Protein AF-A0A383C120-F1 (afdb_monomer)

Mean predicted aligned error: 10.54 Å

InterPro domains:
  IPR005129 SIMIBI class G3E GTPase, ArgK/MeaB [PTHR23408] (1-165)
  IPR027417 P-loop containing nucleoside triphosphate hydrolase [G3DSA:3.40.50.300] (1-100)
  IPR027417 P-loop containing nucleoside triphosphate hydrolase [SSF52540] (2-164)

Radius of gyration: 23.2 Å; Cα contacts (8 Å, |Δi|>4): 161; chains: 1; bounding box: 53×35×60 Å

Foldseek 3Di:
DLVLLVDLFAEAEAEFCPPCCVPPVPPVVLVSHLEYEHEPCDDPRVVSSVVVQVVSQVVQVVPDDPPDPGRYHYYYYYPPVGGCVVVVVVSVVVSVVSCVVVVNSVVSNVVSVVVVVVVVVVVVLVVLLVPDPQLVVCVVVLVVCCVVVVDPPVRSVVVSVVSSVD

Sequence (166 aa):
TAVAELTDMFILLLAPGGADDLQGIKKGIVELADLIVVNKADGDLAAAAERARRDYAAALHLLRPPAGIWRPKVLKCSAMDGNGIGDIWSEVSEFQRTAQETGNLDSRRADHAADWMWDEVTETVMADLRSNATVNAELKNLETKVRDGTLSPSQAARNILRHFSR

Nearest PDB structures (foldseek):
  3p32-assembly1_A-2  TM=8.538E-01  e=1.214E-14  Mycobacterium tuberculosis
  3md0-assembly1_A-2  TM=8.513E-01  e=1.557E-14  Mycobacterium tuberculosis H37Rv
  4gt1-assembly1_A-2  TM=8.557E-01  e=2.260E-14  Mycobacterium tuberculosis
  3tk1-assembly1_B  TM=8.795E-01  e=3.714E-14  Mycolicibacterium thermoresistibile ATCC 19527
  3nxs-assembly1_A-2  TM=8.230E-01  e=3.714E-14  Mycolicibacterium smegmatis MC2 155

Organism: NCBI:txid408172

pLDDT: mean 84.23, std 12.65, range [47.91, 97.75]

Structure (mmCIF, N/CA/C/O backbone):
data_AF-A0A383C120-F1
#
_entry.id   AF-A0A383C120-F1
#
loop_
_atom_site.group_PDB
_atom_site.id
_atom_site.type_symbol
_atom_site.label_atom_id
_atom_site.label_alt_id
_atom_site.label_comp_id
_atom_site.label_asym_id
_atom_site.label_entity_id
_atom_site.label_seq_id
_atom_site.pdbx_PDB_ins_code
_atom_site.Cartn_x
_atom_site.Cartn_y
_atom_site.Cartn_z
_atom_site.occupancy
_atom_site.B_iso_or_equiv
_atom_site.auth_seq_id
_atom_site.auth_comp_id
_atom_site.auth_asym_id
_atom_site.auth_atom_id
_atom_site.pdbx_PDB_model_num
ATOM 1 N N . THR A 1 1 ? -4.075 1.108 3.343 1.00 52.09 1 THR A N 1
ATOM 2 C CA . THR A 1 1 ? -4.065 -0.343 3.085 1.00 52.09 1 THR A CA 1
ATOM 3 C C . THR A 1 1 ? -5.325 -0.773 2.370 1.00 52.09 1 THR A C 1
ATOM 5 O O . THR A 1 1 ? -5.164 -1.509 1.417 1.00 52.09 1 THR A O 1
ATOM 8 N N . ALA A 1 2 ? -6.486 -0.168 2.661 1.00 60.81 2 ALA A N 1
ATOM 9 C CA . ALA A 1 2 ? -7.744 -0.364 1.921 1.00 60.81 2 ALA A CA 1
ATOM 10 C C . ALA A 1 2 ? -7.614 -0.471 0.383 1.00 60.81 2 ALA A C 1
ATOM 12 O O . ALA A 1 2 ? -8.234 -1.319 -0.237 1.00 60.81 2 ALA A O 1
ATOM 13 N N . VAL A 1 3 ? -6.764 0.341 -0.265 1.00 65.06 3 VAL A N 1
ATOM 14 C CA . VAL A 1 3 ? -6.590 0.272 -1.733 1.00 65.06 3 VAL A CA 1
ATOM 15 C C . VAL A 1 3 ? -6.009 -1.067 -2.207 1.00 65.06 3 VAL A C 1
ATOM 17 O O . VAL A 1 3 ? -6.424 -1.550 -3.250 1.00 65.06 3 VAL A O 1
ATOM 20 N N . ALA A 1 4 ? -5.084 -1.677 -1.459 1.00 66.12 4 ALA A N 1
ATOM 21 C CA . ALA A 1 4 ? -4.491 -2.968 -1.827 1.00 66.12 4 ALA A CA 1
ATOM 22 C C . ALA A 1 4 ? -5.480 -4.136 -1.659 1.00 66.12 4 ALA A C 1
ATOM 24 O O . ALA A 1 4 ? -5.353 -5.152 -2.330 1.00 66.12 4 ALA A O 1
ATOM 25 N N . GLU A 1 5 ? -6.474 -3.981 -0.784 1.00 66.31 5 GLU A N 1
ATOM 26 C CA . GLU A 1 5 ? -7.551 -4.958 -0.575 1.00 66.31 5 GLU A CA 1
ATOM 27 C C . GLU A 1 5 ? -8.638 -4.841 -1.662 1.00 66.31 5 GLU A C 1
ATOM 29 O O . GLU A 1 5 ? -9.359 -5.795 -1.938 1.00 66.31 5 GLU A O 1
ATOM 34 N N . LEU A 1 6 ? -8.722 -3.705 -2.358 1.00 72.88 6 LEU A N 1
ATOM 35 C CA . LEU A 1 6 ? -9.708 -3.468 -3.419 1.00 72.88 6 LEU A CA 1
ATOM 36 C C . LEU A 1 6 ? -9.196 -3.781 -4.830 1.00 72.88 6 LEU A C 1
ATOM 38 O O . LEU A 1 6 ? -9.964 -3.704 -5.791 1.00 72.88 6 LEU A O 1
ATOM 42 N N . THR A 1 7 ? -7.911 -4.096 -4.983 1.00 80.81 7 THR A N 1
ATOM 43 C CA . THR A 1 7 ? -7.297 -4.343 -6.289 1.00 80.81 7 THR A CA 1
ATOM 44 C C . THR A 1 7 ? -6.709 -5.742 -6.376 1.00 80.81 7 THR A C 1
ATOM 46 O O . THR A 1 7 ? -6.231 -6.307 -5.399 1.00 80.81 7 THR A O 1
ATOM 49 N N . ASP A 1 8 ? -6.708 -6.300 -7.587 1.00 82.25 8 ASP A N 1
ATOM 50 C CA . ASP A 1 8 ? -6.030 -7.574 -7.840 1.00 82.25 8 ASP A CA 1
ATOM 51 C C . ASP A 1 8 ? -4.511 -7.437 -7.694 1.00 82.25 8 ASP A C 1
ATOM 53 O O . ASP A 1 8 ? -3.847 -8.375 -7.266 1.00 82.25 8 ASP A O 1
ATOM 57 N N . MET A 1 9 ? -3.981 -6.267 -8.062 1.00 86.94 9 MET A N 1
ATOM 58 C CA . MET A 1 9 ? -2.559 -5.951 -8.061 1.00 86.94 9 MET A CA 1
ATOM 59 C C . MET A 1 9 ? -2.328 -4.581 -7.426 1.00 86.94 9 MET A C 1
ATOM 61 O O . MET A 1 9 ? -3.021 -3.613 -7.755 1.00 86.94 9 MET A O 1
ATOM 65 N N . PHE A 1 10 ? -1.338 -4.479 -6.546 1.00 89.25 10 PHE A N 1
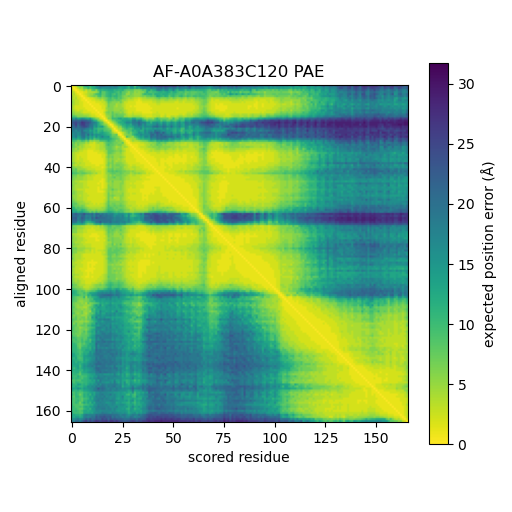ATOM 66 C CA . PHE A 1 10 ? -0.926 -3.226 -5.921 1.00 89.25 10 PHE A CA 1
ATOM 67 C C . PHE A 1 10 ? 0.443 -2.776 -6.454 1.00 89.25 10 PHE A C 1
ATOM 69 O O . PHE A 1 10 ? 1.459 -3.446 -6.259 1.00 89.25 10 PHE A O 1
ATOM 76 N N . ILE A 1 11 ? 0.474 -1.622 -7.134 1.00 92.62 11 ILE A N 1
ATOM 77 C CA . ILE A 1 11 ? 1.700 -1.037 -7.698 1.00 92.62 11 ILE A CA 1
ATOM 78 C C . ILE A 1 11 ? 2.167 0.128 -6.824 1.00 92.62 11 ILE A C 1
ATOM 80 O O . ILE A 1 11 ? 1.453 1.119 -6.661 1.00 92.62 11 ILE A O 1
ATOM 84 N N . LEU A 1 12 ? 3.395 0.045 -6.313 1.00 91.12 12 LEU A N 1
ATOM 85 C CA . LEU A 1 12 ? 4.024 1.113 -5.540 1.00 91.12 12 LEU A CA 1
ATOM 86 C C . LEU A 1 12 ? 4.902 1.990 -6.442 1.00 91.12 12 LEU A C 1
ATOM 88 O O . LEU A 1 12 ? 5.900 1.525 -6.992 1.00 91.12 12 LEU A O 1
ATOM 92 N N . LEU A 1 13 ? 4.554 3.273 -6.566 1.00 92.19 13 LEU A N 1
ATOM 93 C CA . LEU A 1 13 ? 5.308 4.250 -7.356 1.00 92.19 13 LEU A CA 1
ATOM 94 C C . LEU A 1 13 ? 6.291 5.038 -6.480 1.00 92.19 13 LEU A C 1
ATOM 96 O O . LEU A 1 13 ? 5.888 5.637 -5.484 1.00 92.19 13 LEU A O 1
ATOM 100 N N . LEU A 1 14 ? 7.558 5.089 -6.889 1.00 90.25 14 LEU A N 1
ATOM 101 C CA . LEU A 1 14 ? 8.659 5.746 -6.180 1.00 90.25 14 LEU A CA 1
ATOM 102 C C . LEU A 1 14 ? 9.319 6.819 -7.051 1.00 90.25 14 LEU A C 1
ATOM 104 O O . LEU A 1 14 ? 9.299 6.729 -8.278 1.00 90.25 14 LEU A O 1
ATOM 108 N N . ALA A 1 15 ? 9.933 7.821 -6.424 1.00 87.94 15 ALA A N 1
ATOM 109 C CA . ALA A 1 15 ? 10.759 8.812 -7.112 1.00 87.94 15 ALA A CA 1
ATOM 110 C C . ALA A 1 15 ? 12.259 8.490 -6.942 1.00 87.94 15 ALA A C 1
ATOM 112 O O . ALA A 1 15 ? 12.638 7.847 -5.965 1.00 87.94 15 ALA A O 1
ATOM 113 N N . PRO A 1 16 ? 13.141 8.941 -7.851 1.00 86.88 16 PRO A N 1
ATOM 114 C CA . PRO A 1 16 ? 14.574 8.719 -7.724 1.00 86.88 16 PRO A CA 1
ATOM 115 C C . PRO A 1 16 ? 15.175 9.614 -6.639 1.00 86.88 16 PRO A C 1
ATOM 117 O O . PRO A 1 16 ? 15.006 10.831 -6.682 1.00 86.88 16 PRO A O 1
ATOM 120 N N . GLY A 1 17 ? 15.948 9.031 -5.721 1.00 71.62 17 GLY A N 1
ATOM 121 C CA . GLY A 1 17 ? 16.823 9.792 -4.825 1.00 71.62 17 GLY A CA 1
ATOM 122 C C . GLY A 1 17 ? 16.161 10.435 -3.604 1.00 71.62 17 GLY A C 1
ATOM 123 O O . GLY A 1 17 ? 16.722 11.400 -3.085 1.00 71.62 17 GLY A O 1
ATOM 124 N N . GLY A 1 18 ? 15.026 9.929 -3.108 1.00 63.12 18 GLY A N 1
ATOM 125 C CA . GLY A 1 18 ? 14.604 10.260 -1.747 1.00 63.12 18 GLY A CA 1
ATOM 126 C C . GLY A 1 18 ? 15.617 9.667 -0.764 1.00 63.12 18 GLY A C 1
ATOM 127 O O . GLY A 1 18 ? 15.819 8.456 -0.675 1.00 63.12 18 GLY A O 1
ATOM 128 N N . ALA A 1 19 ? 16.357 10.551 -0.097 1.00 47.91 19 ALA A N 1
ATOM 129 C CA . ALA A 1 19 ? 17.580 10.235 0.642 1.00 47.91 19 ALA A CA 1
ATOM 130 C C . ALA A 1 19 ? 17.378 9.398 1.925 1.00 47.91 19 ALA A C 1
ATOM 132 O O . ALA A 1 19 ? 18.315 9.259 2.699 1.00 47.91 19 ALA A O 1
ATOM 133 N N . ASP A 1 20 ? 16.199 8.812 2.127 1.00 53.44 20 ASP A N 1
ATOM 134 C CA . ASP A 1 20 ? 15.855 7.966 3.275 1.00 53.44 20 ASP A CA 1
ATOM 135 C C . ASP A 1 20 ? 14.951 6.777 2.886 1.00 53.44 20 ASP A C 1
ATOM 137 O O . ASP A 1 20 ? 14.438 6.071 3.751 1.00 53.44 20 ASP A O 1
ATOM 141 N N . ASP A 1 21 ? 14.715 6.510 1.597 1.00 55.00 21 ASP A N 1
ATOM 142 C CA . ASP A 1 21 ? 13.499 5.794 1.179 1.00 55.00 21 ASP A CA 1
ATOM 143 C C . ASP A 1 21 ? 13.437 4.302 1.562 1.00 55.00 21 ASP A C 1
ATOM 145 O O . ASP A 1 21 ? 12.346 3.754 1.700 1.00 55.00 21 ASP A O 1
ATOM 149 N N . LEU A 1 22 ? 14.552 3.609 1.814 1.00 54.47 22 LEU A N 1
ATOM 150 C CA . LEU A 1 22 ? 14.473 2.233 2.339 1.00 54.47 22 LEU A CA 1
ATOM 151 C C . LEU A 1 22 ? 14.187 2.201 3.854 1.00 54.47 22 LEU A C 1
ATOM 153 O O . LEU A 1 22 ? 13.626 1.233 4.364 1.00 54.47 22 LEU A O 1
ATOM 157 N N . GLN A 1 23 ? 14.568 3.259 4.577 1.00 52.00 23 GLN A N 1
ATOM 158 C CA . GLN A 1 23 ? 14.344 3.403 6.018 1.00 52.00 23 GLN A CA 1
ATOM 159 C C . GLN A 1 23 ? 13.012 4.116 6.326 1.00 52.00 23 GLN A C 1
ATOM 161 O O . GLN A 1 23 ? 12.397 3.844 7.358 1.00 52.00 23 GLN A O 1
ATOM 166 N N . GLY A 1 24 ? 12.548 4.982 5.416 1.00 50.72 24 GLY A N 1
ATOM 167 C CA . GLY A 1 24 ? 11.346 5.812 5.521 1.00 50.72 24 GLY A CA 1
ATOM 168 C C . GLY A 1 24 ? 10.105 5.249 4.822 1.00 50.72 24 GLY A C 1
ATOM 169 O O . GLY A 1 24 ? 8.986 5.503 5.283 1.00 50.72 24 GLY A O 1
ATOM 170 N N . ILE A 1 25 ? 10.250 4.426 3.774 1.00 54.44 25 ILE A N 1
ATOM 171 C CA . ILE A 1 25 ? 9.122 3.626 3.294 1.00 54.44 25 ILE A CA 1
ATOM 172 C C . ILE A 1 25 ? 8.896 2.528 4.326 1.00 54.44 25 ILE A C 1
ATOM 174 O O . ILE A 1 25 ? 9.652 1.564 4.431 1.00 54.44 25 ILE A O 1
ATOM 178 N N . LYS A 1 26 ? 7.851 2.721 5.137 1.00 59.66 26 LYS A N 1
ATOM 179 C CA . LYS A 1 26 ? 7.413 1.786 6.176 1.00 59.66 26 LYS A CA 1
ATOM 180 C C . LYS A 1 26 ? 7.481 0.367 5.613 1.00 59.66 26 LYS A C 1
ATOM 182 O O . LYS A 1 26 ? 6.796 0.100 4.629 1.00 59.66 26 LYS A O 1
ATOM 187 N N . LYS A 1 27 ? 8.260 -0.523 6.248 1.00 60.59 27 LYS A N 1
ATOM 188 C CA . LYS A 1 27 ? 8.360 -1.960 5.907 1.00 60.59 27 LYS A CA 1
ATOM 189 C C . LYS A 1 27 ? 7.026 -2.545 5.418 1.00 60.59 27 LYS A C 1
ATOM 191 O O . LYS A 1 27 ? 6.983 -3.196 4.384 1.00 60.59 27 LYS A O 1
ATOM 196 N N . GLY A 1 28 ? 5.926 -2.170 6.073 1.00 67.25 28 GLY A N 1
ATOM 197 C CA . GLY A 1 28 ? 4.583 -2.632 5.736 1.00 67.25 28 GLY A CA 1
ATOM 198 C C . GLY A 1 28 ? 3.982 -2.211 4.385 1.00 67.25 28 GLY A C 1
ATOM 199 O O . GLY A 1 28 ? 3.025 -2.853 3.997 1.00 67.25 28 GLY A O 1
ATOM 200 N N . ILE A 1 29 ? 4.454 -1.185 3.655 1.00 75.94 29 ILE A N 1
ATOM 201 C CA . ILE A 1 29 ? 3.886 -0.858 2.320 1.00 75.94 29 ILE A CA 1
ATOM 202 C C . ILE A 1 29 ? 4.680 -1.477 1.166 1.00 75.94 29 ILE A C 1
ATOM 204 O O . ILE A 1 29 ? 4.092 -1.821 0.146 1.00 75.94 29 ILE A O 1
ATOM 208 N N . VAL A 1 30 ? 5.994 -1.670 1.335 1.00 79.56 30 VAL A N 1
ATOM 209 C CA . VAL A 1 30 ? 6.819 -2.420 0.368 1.00 79.56 30 VAL A CA 1
ATOM 210 C C . VAL A 1 30 ? 6.406 -3.888 0.356 1.00 79.56 30 VAL A C 1
ATOM 212 O O . VAL A 1 30 ? 6.325 -4.488 -0.707 1.00 79.56 30 VAL A O 1
ATOM 215 N N . GLU A 1 31 ? 6.092 -4.444 1.529 1.00 76.50 31 GLU A N 1
ATOM 216 C CA . GLU A 1 31 ? 5.623 -5.827 1.685 1.00 76.50 31 GLU A CA 1
ATOM 217 C C . GLU A 1 31 ? 4.276 -6.100 0.995 1.00 76.50 31 GLU A C 1
ATOM 219 O O . GLU A 1 31 ? 3.981 -7.251 0.685 1.00 76.50 31 GLU A O 1
ATOM 224 N N . LEU A 1 32 ? 3.479 -5.060 0.726 1.00 78.81 32 LEU A N 1
ATOM 225 C CA . LEU A 1 32 ? 2.187 -5.170 0.039 1.00 78.81 32 LEU A CA 1
ATOM 226 C C . LEU A 1 32 ? 2.292 -5.003 -1.484 1.00 78.81 32 LEU A C 1
ATOM 228 O O . LEU A 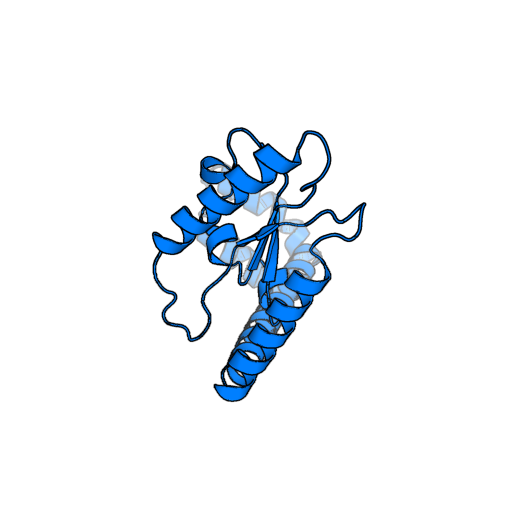1 32 ? 1.295 -5.182 -2.174 1.00 78.81 32 LEU A O 1
ATOM 232 N N . ALA A 1 33 ? 3.451 -4.608 -2.019 1.00 86.62 33 ALA A N 1
ATOM 233 C CA . ALA A 1 33 ? 3.599 -4.305 -3.440 1.00 86.62 33 ALA A CA 1
ATOM 234 C C . ALA A 1 33 ? 3.790 -5.569 -4.287 1.00 86.62 33 ALA A C 1
ATOM 236 O O . ALA A 1 33 ? 4.769 -6.296 -4.128 1.00 86.62 33 ALA A O 1
ATOM 237 N N . ASP A 1 34 ? 2.906 -5.765 -5.266 1.00 88.75 34 ASP A N 1
ATOM 238 C CA . ASP A 1 34 ? 3.051 -6.788 -6.310 1.00 88.75 34 ASP A CA 1
ATOM 239 C C . ASP A 1 34 ? 4.017 -6.338 -7.418 1.00 88.75 34 ASP A C 1
ATOM 241 O O . ASP A 1 34 ? 4.611 -7.161 -8.122 1.00 88.75 34 ASP A O 1
ATOM 245 N N . LEU A 1 35 ? 4.191 -5.020 -7.566 1.00 92.75 35 LEU A N 1
ATOM 246 C CA . LEU A 1 35 ? 5.169 -4.386 -8.444 1.00 92.75 35 LEU A CA 1
ATOM 247 C C . LEU A 1 35 ? 5.607 -3.043 -7.859 1.00 92.75 35 LEU A C 1
ATOM 249 O O . LEU A 1 35 ? 4.789 -2.244 -7.408 1.00 92.75 35 LEU A O 1
ATOM 253 N N . ILE A 1 36 ? 6.904 -2.762 -7.927 1.00 93.38 36 ILE A N 1
ATOM 254 C CA . ILE A 1 36 ? 7.459 -1.451 -7.590 1.00 93.38 36 ILE A CA 1
ATOM 255 C C . ILE A 1 36 ? 7.922 -0.774 -8.877 1.00 93.38 36 ILE A C 1
ATOM 257 O O . ILE A 1 36 ? 8.582 -1.388 -9.716 1.00 93.38 36 ILE A O 1
ATOM 261 N N . VAL A 1 37 ? 7.602 0.506 -9.030 1.00 95.94 37 VAL A N 1
ATOM 262 C CA . VAL A 1 37 ? 7.991 1.307 -10.190 1.00 95.94 37 VAL A CA 1
ATOM 263 C C . VAL A 1 37 ? 8.722 2.556 -9.726 1.00 95.94 37 VAL A C 1
ATOM 265 O O . VAL A 1 37 ? 8.155 3.398 -9.037 1.00 95.94 37 VAL A O 1
ATOM 268 N N . VAL A 1 38 ? 9.974 2.715 -10.148 1.00 95.19 38 VAL A N 1
ATOM 269 C CA . VAL A 1 38 ? 10.731 3.957 -9.959 1.00 95.19 38 VAL A CA 1
ATOM 270 C C . VAL A 1 38 ? 10.466 4.888 -11.144 1.00 95.19 38 VAL A C 1
ATOM 272 O O . VAL A 1 38 ? 10.972 4.671 -12.244 1.00 95.19 38 VAL A O 1
ATOM 275 N N . ASN A 1 39 ? 9.643 5.910 -10.933 1.00 94.75 39 ASN A N 1
ATOM 276 C CA . ASN A 1 39 ? 9.297 6.906 -11.945 1.00 94.75 39 ASN A CA 1
ATOM 277 C C . ASN A 1 39 ? 10.414 7.953 -12.119 1.00 94.75 39 ASN A C 1
ATOM 279 O O . ASN A 1 39 ? 11.366 7.979 -11.346 1.00 94.75 39 ASN A O 1
ATOM 283 N N . LYS A 1 40 ? 10.265 8.861 -13.090 1.00 95.25 40 LYS A N 1
ATOM 284 C CA . LYS A 1 40 ? 11.216 9.934 -13.429 1.00 95.25 40 LYS A CA 1
ATOM 285 C C . LYS A 1 40 ? 12.597 9.408 -13.834 1.00 95.25 40 LYS A C 1
ATOM 287 O O . LYS A 1 40 ? 13.627 9.992 -13.501 1.00 95.25 40 LYS A O 1
ATOM 292 N N . ALA A 1 41 ? 12.633 8.261 -14.508 1.00 94.88 41 ALA A N 1
ATOM 293 C CA . ALA A 1 41 ? 13.852 7.660 -15.038 1.00 94.88 41 ALA A CA 1
ATOM 294 C C . ALA A 1 41 ? 14.300 8.333 -16.351 1.00 94.88 41 ALA A C 1
ATOM 296 O O . ALA A 1 41 ? 14.548 7.660 -17.350 1.00 94.88 41 ALA A O 1
ATOM 297 N N . ASP A 1 42 ? 14.400 9.658 -16.331 1.00 94.44 42 ASP A N 1
ATOM 298 C CA . ASP A 1 42 ? 14.713 10.531 -17.461 1.00 94.44 42 ASP A CA 1
ATOM 299 C C . ASP A 1 42 ? 15.697 11.635 -17.042 1.00 94.44 42 ASP A C 1
ATOM 301 O O . ASP A 1 42 ? 15.948 11.854 -15.852 1.00 94.44 42 ASP A O 1
ATOM 305 N N . GLY A 1 43 ? 16.321 12.271 -18.039 1.00 93.94 43 GLY A N 1
ATOM 306 C CA . GLY A 1 43 ? 17.292 13.351 -17.846 1.00 93.94 43 GLY A CA 1
ATOM 307 C C . GLY A 1 43 ? 18.371 13.035 -16.803 1.00 93.94 43 GLY A C 1
ATOM 308 O O . GLY A 1 43 ? 18.925 11.933 -16.758 1.00 93.94 43 GLY A O 1
ATOM 309 N N . ASP A 1 44 ? 18.632 14.004 -15.925 1.00 93.75 44 ASP A N 1
ATOM 310 C CA . ASP A 1 44 ? 19.636 13.905 -14.858 1.00 93.75 44 ASP A CA 1
ATOM 311 C C . ASP A 1 44 ? 19.271 12.874 -13.773 1.00 93.75 44 ASP A C 1
ATOM 313 O O . ASP A 1 44 ? 20.134 12.402 -13.027 1.00 93.75 44 ASP A O 1
ATOM 317 N N . LEU A 1 45 ? 17.994 12.484 -13.685 1.00 93.06 45 LEU A N 1
ATOM 318 C CA . LEU A 1 45 ? 17.501 11.529 -12.694 1.00 93.06 45 LEU A CA 1
ATOM 319 C C . LEU A 1 45 ? 17.605 10.072 -13.157 1.00 93.06 45 LEU A C 1
ATOM 321 O O . LEU A 1 45 ? 17.519 9.171 -12.321 1.00 93.06 45 LEU A O 1
ATOM 325 N N . ALA A 1 46 ? 17.874 9.807 -14.440 1.00 93.38 46 ALA A N 1
ATOM 326 C CA . ALA A 1 46 ? 17.936 8.451 -14.991 1.00 93.38 46 ALA A CA 1
ATOM 327 C C . ALA A 1 46 ? 18.925 7.533 -14.241 1.00 93.38 46 ALA A C 1
ATOM 329 O O . ALA A 1 46 ? 18.620 6.371 -13.952 1.00 93.38 46 ALA A O 1
ATOM 330 N N . ALA A 1 47 ? 20.098 8.056 -13.867 1.00 93.75 47 ALA A N 1
ATOM 331 C CA . ALA A 1 47 ? 21.102 7.306 -13.112 1.00 93.75 47 ALA A CA 1
ATOM 332 C C . ALA A 1 47 ? 20.678 7.055 -11.653 1.00 93.75 47 ALA A C 1
ATOM 334 O O . ALA A 1 47 ? 20.930 5.981 -11.102 1.00 93.75 47 ALA A O 1
ATOM 335 N N . ALA A 1 48 ? 20.016 8.026 -11.016 1.00 92.81 48 ALA A N 1
ATOM 336 C CA . ALA A 1 48 ? 19.459 7.855 -9.677 1.00 92.81 48 ALA A CA 1
ATOM 337 C C . ALA A 1 48 ? 18.315 6.829 -9.674 1.00 92.81 48 ALA A C 1
ATOM 339 O O . ALA A 1 48 ? 18.256 5.989 -8.778 1.00 92.81 48 ALA A O 1
ATOM 340 N N . ALA A 1 49 ? 17.469 6.841 -10.707 1.00 93.44 49 ALA A N 1
ATOM 341 C CA . ALA A 1 49 ? 16.348 5.920 -10.851 1.00 93.44 49 ALA A CA 1
ATOM 342 C C . ALA A 1 49 ? 16.833 4.476 -11.009 1.00 93.44 49 ALA A C 1
ATOM 344 O O . ALA A 1 49 ? 16.299 3.561 -10.388 1.00 93.44 49 ALA A O 1
ATOM 345 N N . GLU A 1 50 ? 17.894 4.268 -11.795 1.00 94.44 50 GLU A N 1
ATOM 346 C CA . GLU A 1 50 ? 18.502 2.947 -11.951 1.00 94.44 50 GLU A CA 1
ATOM 347 C C . GLU A 1 50 ? 19.124 2.430 -10.649 1.00 94.44 50 GLU A C 1
ATOM 349 O O . GLU A 1 50 ? 18.996 1.241 -10.359 1.00 94.44 50 GLU A O 1
ATOM 354 N N . ARG A 1 51 ? 19.765 3.296 -9.852 1.00 92.44 51 ARG A N 1
ATOM 355 C CA . ARG A 1 51 ? 20.278 2.908 -8.527 1.00 92.44 51 ARG A CA 1
ATOM 356 C C . ARG A 1 51 ? 19.142 2.489 -7.599 1.00 92.44 51 ARG A C 1
ATOM 358 O O . ARG A 1 51 ? 19.155 1.358 -7.128 1.00 92.44 51 ARG A O 1
ATOM 365 N N . ALA A 1 52 ? 18.116 3.328 -7.455 1.00 90.50 52 ALA A N 1
ATOM 366 C CA . ALA A 1 52 ? 16.950 3.013 -6.632 1.00 90.50 52 ALA A CA 1
ATOM 367 C C . ALA A 1 52 ? 16.290 1.692 -7.064 1.00 90.50 52 ALA A C 1
ATOM 369 O O . ALA A 1 52 ? 16.030 0.827 -6.232 1.00 90.50 52 ALA A O 1
ATOM 370 N N . ARG A 1 53 ? 16.097 1.475 -8.374 1.00 93.12 53 ARG A N 1
ATOM 371 C CA . ARG A 1 53 ? 15.535 0.223 -8.906 1.00 93.12 53 ARG A CA 1
ATOM 372 C C . ARG A 1 53 ? 16.332 -1.005 -8.448 1.00 93.12 53 ARG A C 1
ATOM 374 O O . ARG A 1 53 ? 15.737 -2.017 -8.083 1.00 93.12 53 ARG A O 1
ATOM 381 N N . ARG A 1 54 ? 17.668 -0.929 -8.466 1.00 92.00 54 ARG A N 1
ATOM 382 C CA . ARG A 1 54 ? 18.545 -2.019 -8.003 1.00 92.00 54 ARG A CA 1
ATOM 383 C C . ARG A 1 54 ? 18.466 -2.217 -6.496 1.00 92.00 54 ARG A C 1
ATOM 385 O O . ARG A 1 54 ? 18.384 -3.363 -6.067 1.00 92.00 54 ARG A O 1
ATOM 392 N N . ASP A 1 55 ? 18.456 -1.135 -5.726 1.00 88.69 55 ASP A N 1
ATOM 393 C CA . ASP A 1 55 ? 18.409 -1.195 -4.264 1.00 88.69 55 ASP A CA 1
ATOM 394 C C . ASP A 1 55 ? 17.104 -1.851 -3.785 1.00 88.69 55 ASP A C 1
ATOM 396 O O . ASP A 1 55 ? 17.140 -2.788 -2.986 1.00 88.69 55 ASP A O 1
ATOM 400 N N . TYR A 1 56 ? 15.956 -1.457 -4.350 1.00 87.75 56 TYR A N 1
ATOM 401 C CA . TYR A 1 56 ? 14.669 -2.098 -4.054 1.00 87.75 56 TYR A CA 1
ATOM 402 C C . TYR A 1 56 ? 14.603 -3.544 -4.543 1.00 87.75 56 TYR A C 1
ATOM 404 O O . TYR A 1 56 ? 14.062 -4.393 -3.838 1.00 87.75 56 TYR A O 1
ATOM 412 N N . ALA A 1 57 ? 15.166 -3.857 -5.715 1.00 88.81 57 ALA A N 1
ATOM 413 C CA . ALA A 1 57 ? 15.204 -5.234 -6.204 1.00 88.81 57 ALA A CA 1
ATOM 414 C C . ALA A 1 57 ? 16.028 -6.130 -5.267 1.00 88.81 57 ALA A C 1
ATOM 416 O O . ALA A 1 57 ? 15.594 -7.226 -4.914 1.00 88.81 57 ALA A O 1
ATOM 417 N N . ALA A 1 58 ? 17.187 -5.648 -4.811 1.00 86.75 58 ALA A N 1
ATOM 418 C CA . ALA A 1 58 ? 18.018 -6.349 -3.840 1.00 86.75 58 ALA A CA 1
ATOM 419 C C . ALA A 1 58 ? 17.298 -6.516 -2.493 1.00 86.75 58 ALA A C 1
ATOM 421 O O . ALA A 1 58 ? 17.320 -7.605 -1.922 1.00 86.75 58 ALA A O 1
ATOM 422 N N . ALA A 1 59 ? 16.615 -5.476 -2.007 1.00 82.94 59 ALA A N 1
ATOM 423 C CA . ALA A 1 59 ? 15.847 -5.541 -0.766 1.00 82.94 59 ALA A CA 1
ATOM 424 C C . ALA A 1 59 ? 14.689 -6.551 -0.849 1.00 82.94 59 ALA A C 1
ATOM 426 O O . ALA A 1 59 ? 14.543 -7.380 0.047 1.00 82.94 59 ALA A O 1
ATOM 427 N N . LEU A 1 60 ? 13.913 -6.548 -1.940 1.00 81.25 60 LEU A N 1
ATOM 428 C CA . LEU A 1 60 ? 12.841 -7.525 -2.169 1.00 81.25 60 LEU A CA 1
ATOM 429 C C . LEU A 1 60 ? 13.369 -8.961 -2.211 1.00 81.25 60 LEU A C 1
ATOM 431 O O . LEU A 1 60 ? 12.749 -9.855 -1.642 1.00 81.25 60 LEU A O 1
ATOM 435 N N . HIS A 1 61 ? 14.539 -9.188 -2.815 1.00 79.06 61 HIS A N 1
ATOM 436 C CA . HIS A 1 61 ? 15.180 -10.505 -2.798 1.00 79.06 61 HIS A CA 1
ATOM 437 C C . HIS A 1 61 ? 15.509 -11.003 -1.379 1.00 79.06 61 HIS A C 1
ATOM 439 O O . HIS A 1 61 ? 15.528 -12.214 -1.157 1.00 79.06 61 HIS A O 1
ATOM 445 N N . LEU A 1 62 ? 15.756 -10.099 -0.425 1.00 76.62 62 LEU A N 1
ATOM 446 C CA . LEU A 1 62 ? 16.063 -10.433 0.970 1.00 76.62 62 LEU A CA 1
ATOM 447 C C . LEU A 1 62 ? 14.806 -10.592 1.846 1.00 76.62 62 LEU A C 1
ATOM 449 O O . LEU A 1 62 ? 14.835 -11.346 2.818 1.00 76.62 62 LEU A O 1
ATOM 453 N N . LEU A 1 63 ? 13.698 -9.916 1.519 1.00 70.06 63 LEU A N 1
ATOM 454 C CA . LEU A 1 63 ? 12.488 -9.803 2.355 1.00 70.06 63 LEU A CA 1
ATOM 455 C C . LEU A 1 63 ? 11.510 -10.999 2.265 1.00 70.06 63 LEU A C 1
ATOM 457 O O . LEU A 1 63 ? 10.317 -10.847 2.494 1.00 70.06 63 LEU A O 1
ATOM 461 N N . ARG A 1 64 ? 12.041 -12.218 2.094 1.00 57.50 64 ARG A N 1
ATOM 462 C CA . ARG A 1 64 ? 11.355 -13.503 1.817 1.00 57.50 64 ARG A CA 1
ATOM 463 C C . ARG A 1 64 ? 10.914 -13.684 0.359 1.00 57.50 64 ARG A C 1
ATOM 465 O O . ARG A 1 64 ? 10.404 -12.757 -0.259 1.00 57.50 64 ARG A O 1
ATOM 472 N N . PRO A 1 65 ? 10.974 -14.924 -0.165 1.00 53.09 65 PRO A N 1
ATOM 473 C CA . PRO A 1 65 ? 10.052 -15.309 -1.218 1.00 53.09 65 PRO A CA 1
ATOM 474 C C . PRO A 1 65 ? 8.649 -15.298 -0.591 1.00 53.09 65 PRO A C 1
ATOM 476 O O . PRO A 1 65 ? 8.459 -15.958 0.439 1.00 53.09 65 PRO A O 1
ATOM 479 N N . PRO A 1 66 ? 7.665 -14.567 -1.144 1.00 52.12 66 PRO A N 1
ATOM 480 C CA . PRO A 1 66 ? 6.289 -14.766 -0.726 1.00 52.12 66 PRO A CA 1
ATOM 481 C C . PRO A 1 66 ? 6.001 -16.264 -0.824 1.00 52.12 66 PRO A C 1
ATOM 483 O O . PRO A 1 66 ? 6.486 -16.930 -1.741 1.00 52.12 66 PRO A O 1
ATOM 486 N N . ALA A 1 67 ? 5.219 -16.813 0.100 1.00 48.38 67 ALA A N 1
ATOM 487 C CA . ALA A 1 67 ? 4.676 -18.167 -0.014 1.00 48.38 67 ALA A CA 1
ATOM 488 C C . ALA A 1 67 ? 3.640 -18.258 -1.162 1.00 48.38 67 ALA A C 1
ATOM 490 O O . ALA A 1 67 ? 2.600 -18.894 -1.036 1.00 48.38 67 ALA A O 1
ATOM 491 N N . GLY A 1 68 ? 3.903 -17.563 -2.265 1.00 60.97 68 GLY A N 1
ATOM 492 C CA . GLY A 1 68 ? 2.994 -17.251 -3.342 1.00 60.97 68 GLY A CA 1
ATOM 493 C C . GLY A 1 68 ? 3.672 -17.436 -4.690 1.00 60.97 68 GLY A C 1
ATOM 494 O O . GLY A 1 68 ? 4.894 -17.482 -4.825 1.00 60.97 68 GLY A O 1
ATOM 495 N N . ILE A 1 69 ? 2.823 -17.580 -5.695 1.00 71.19 69 ILE A N 1
ATOM 496 C CA . ILE A 1 69 ? 3.212 -17.944 -7.056 1.00 71.19 69 ILE A CA 1
ATOM 497 C C . ILE A 1 69 ? 3.791 -16.723 -7.796 1.00 71.19 69 ILE A C 1
ATOM 499 O O . ILE A 1 69 ? 4.548 -16.877 -8.752 1.00 71.19 69 ILE A O 1
ATOM 503 N N . TRP A 1 70 ? 3.517 -15.511 -7.296 1.00 83.94 70 TRP A N 1
ATOM 504 C CA . TRP A 1 70 ? 4.044 -14.257 -7.825 1.00 83.94 70 TRP A CA 1
ATOM 505 C C . TRP A 1 70 ? 5.278 -13.763 -7.064 1.00 83.94 70 TRP A C 1
ATOM 507 O O . TRP A 1 70 ? 5.316 -13.769 -5.832 1.00 83.94 70 TRP A O 1
ATOM 517 N N . ARG A 1 71 ? 6.281 -13.285 -7.808 1.00 84.81 71 ARG A N 1
ATOM 518 C CA . ARG A 1 71 ? 7.463 -12.614 -7.256 1.00 84.81 71 ARG A CA 1
ATOM 519 C C . ARG A 1 71 ? 7.435 -11.141 -7.655 1.00 84.81 71 ARG A C 1
ATOM 521 O O . ARG A 1 71 ? 7.576 -10.868 -8.848 1.00 84.81 71 ARG A O 1
ATOM 528 N N . PRO A 1 72 ? 7.313 -10.212 -6.691 1.00 87.88 72 PRO A N 1
ATOM 529 C CA . PRO A 1 72 ? 7.339 -8.791 -6.991 1.00 87.88 72 PRO A CA 1
ATOM 530 C C . PRO A 1 72 ? 8.614 -8.382 -7.727 1.00 87.88 72 PRO A C 1
ATOM 532 O O . PRO A 1 72 ? 9.720 -8.800 -7.373 1.00 87.88 72 PRO A O 1
ATOM 535 N N . LYS A 1 73 ? 8.450 -7.556 -8.759 1.00 91.75 73 LYS A N 1
ATOM 536 C CA . LYS A 1 73 ? 9.549 -7.002 -9.559 1.00 91.75 73 LYS A CA 1
ATOM 537 C C . LYS A 1 73 ? 9.699 -5.507 -9.293 1.00 91.75 73 LYS A C 1
ATOM 539 O O . LYS A 1 73 ? 8.790 -4.850 -8.786 1.00 91.75 73 LYS A O 1
ATOM 544 N N . VAL A 1 74 ? 10.858 -4.968 -9.667 1.00 93.88 74 VAL A N 1
ATOM 545 C CA . VAL A 1 74 ? 11.118 -3.524 -9.637 1.00 93.88 74 VAL A CA 1
ATOM 546 C C . VAL A 1 74 ? 11.465 -3.042 -11.033 1.00 93.88 74 VAL A C 1
ATOM 548 O O . VAL A 1 74 ? 12.514 -3.394 -11.585 1.00 93.88 74 VAL A O 1
ATOM 551 N N . LEU A 1 75 ? 10.586 -2.216 -11.585 1.00 96.94 75 LEU A N 1
ATOM 552 C CA . LEU A 1 75 ? 10.761 -1.554 -12.868 1.00 96.94 75 LEU A CA 1
ATOM 553 C C . LEU A 1 75 ? 11.080 -0.073 -12.678 1.00 96.94 75 LEU A C 1
ATOM 555 O O . LEU A 1 75 ? 11.044 0.469 -11.573 1.00 96.94 75 LEU A O 1
ATOM 559 N N . LYS A 1 76 ? 11.408 0.587 -13.784 1.00 96.44 76 LYS A N 1
ATOM 560 C CA . LYS A 1 76 ? 11.564 2.036 -13.847 1.00 96.44 76 LYS A CA 1
ATOM 561 C C . LYS A 1 76 ? 10.817 2.582 -15.054 1.00 96.44 76 LYS A C 1
ATOM 563 O O . LYS A 1 76 ? 10.718 1.893 -16.067 1.00 96.44 76 LYS A O 1
ATOM 568 N N . CYS A 1 77 ? 10.333 3.809 -14.957 1.00 97.75 77 CYS A N 1
ATOM 569 C CA . CYS A 1 77 ? 9.684 4.484 -16.072 1.00 97.75 77 CYS A CA 1
ATOM 570 C C . CYS A 1 77 ? 9.947 5.989 -16.056 1.00 97.75 77 CYS A C 1
ATOM 572 O O . CYS A 1 77 ? 10.338 6.565 -15.040 1.00 97.75 77 CYS A O 1
ATOM 574 N N . SER A 1 78 ? 9.700 6.622 -17.196 1.00 97.19 78 SER A N 1
ATOM 575 C CA . SER A 1 78 ? 9.408 8.047 -17.267 1.00 97.19 78 SER A CA 1
ATOM 576 C C . SER A 1 78 ? 7.952 8.193 -17.673 1.00 97.19 78 SER A C 1
ATOM 578 O O . SER A 1 78 ? 7.596 7.968 -18.828 1.00 97.19 78 SER A O 1
ATOM 580 N N . ALA A 1 79 ? 7.090 8.553 -16.724 1.00 95.44 79 ALA A N 1
ATOM 581 C CA . ALA A 1 79 ? 5.692 8.836 -17.035 1.00 95.44 79 ALA A CA 1
ATOM 582 C C . ALA A 1 79 ? 5.535 10.059 -17.957 1.00 95.44 79 ALA A C 1
ATOM 584 O O . ALA A 1 79 ? 4.555 10.139 -18.689 1.00 95.44 79 ALA A O 1
ATOM 585 N N . MET A 1 80 ? 6.494 10.992 -17.924 1.00 95.31 80 MET A N 1
ATOM 586 C CA . MET A 1 80 ? 6.492 12.188 -18.767 1.00 95.31 80 MET A CA 1
ATOM 587 C C . MET A 1 80 ? 6.819 11.847 -20.224 1.00 95.31 80 MET A C 1
ATOM 589 O O . MET A 1 80 ? 6.099 12.277 -21.121 1.00 95.31 80 MET A O 1
ATOM 593 N N . ASP A 1 81 ? 7.850 11.029 -20.446 1.00 95.75 81 ASP A N 1
ATOM 594 C CA . ASP A 1 81 ? 8.300 10.662 -21.794 1.00 95.75 81 ASP A CA 1
ATOM 595 C C . ASP A 1 81 ? 7.607 9.396 -22.332 1.00 95.75 81 ASP A C 1
ATOM 597 O O . ASP A 1 81 ? 7.798 9.013 -23.484 1.00 95.75 81 ASP A O 1
ATOM 601 N N . GLY A 1 82 ? 6.831 8.700 -21.495 1.00 94.62 82 GLY A N 1
ATOM 602 C CA . GLY A 1 82 ? 6.169 7.429 -21.817 1.00 94.62 82 GLY A CA 1
ATOM 603 C C . GLY A 1 82 ? 7.082 6.194 -21.773 1.00 94.62 82 GLY A C 1
ATOM 604 O O . GLY A 1 82 ? 6.613 5.069 -21.966 1.00 94.62 82 GLY A O 1
ATOM 605 N N . ASN A 1 83 ? 8.375 6.362 -21.487 1.00 96.44 83 ASN A N 1
ATOM 606 C CA . ASN A 1 83 ? 9.346 5.267 -21.447 1.00 96.44 83 ASN A CA 1
ATOM 607 C C . ASN A 1 83 ? 9.048 4.285 -20.301 1.00 96.44 83 ASN A C 1
ATOM 609 O O . ASN A 1 83 ? 8.862 4.697 -19.156 1.00 96.44 83 ASN A O 1
ATOM 613 N N . GLY A 1 84 ? 9.048 2.980 -20.589 1.00 95.69 84 GLY A N 1
ATOM 614 C CA . GLY A 1 84 ? 8.834 1.911 -19.599 1.00 95.69 84 GLY A CA 1
ATOM 615 C C . GLY A 1 84 ? 7.369 1.644 -19.223 1.00 95.69 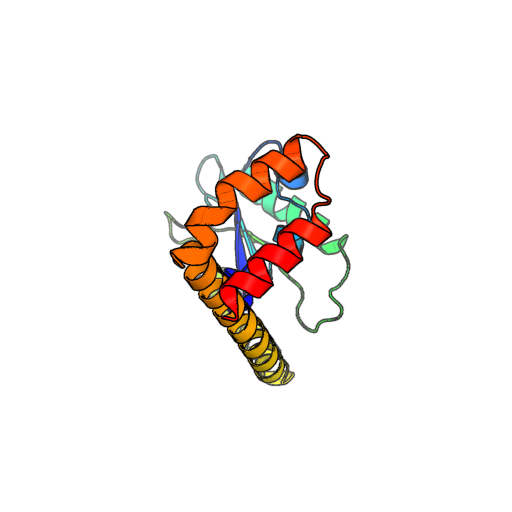84 GLY A C 1
ATOM 616 O O . GLY A 1 84 ? 7.097 0.699 -18.488 1.00 95.69 84 GLY A O 1
ATOM 617 N N . ILE A 1 85 ? 6.403 2.416 -19.740 1.00 97.12 85 ILE A N 1
ATOM 618 C CA . ILE A 1 85 ? 4.969 2.182 -19.478 1.00 97.12 85 ILE A CA 1
ATOM 619 C C . ILE A 1 85 ? 4.489 0.856 -20.090 1.00 97.12 85 ILE A C 1
ATOM 621 O O . ILE A 1 85 ? 3.729 0.124 -19.458 1.00 97.12 85 ILE A O 1
ATOM 625 N N . GLY A 1 86 ? 4.970 0.507 -21.289 1.00 97.62 86 GLY A N 1
ATOM 626 C CA . GLY A 1 86 ? 4.654 -0.777 -21.930 1.00 97.62 86 GLY A CA 1
ATOM 627 C C . GLY A 1 86 ? 5.188 -1.987 -21.155 1.00 97.62 86 GLY A C 1
ATOM 628 O O . GLY A 1 86 ? 4.499 -3.002 -21.042 1.00 97.62 86 GLY A O 1
ATOM 629 N N . ASP A 1 87 ? 6.372 -1.857 -20.553 1.00 97.12 87 ASP A N 1
ATOM 630 C CA . ASP A 1 87 ? 6.966 -2.908 -19.721 1.00 97.12 87 ASP A CA 1
ATOM 631 C C . ASP A 1 87 ? 6.146 -3.117 -18.443 1.00 97.12 87 ASP A C 1
ATOM 633 O O . ASP A 1 87 ? 5.844 -4.250 -18.075 1.00 97.12 87 ASP A O 1
ATOM 637 N N . ILE A 1 88 ? 5.699 -2.024 -17.810 1.00 97.38 88 ILE A N 1
ATOM 638 C CA . ILE A 1 88 ? 4.801 -2.079 -16.647 1.00 97.38 88 ILE A CA 1
ATOM 639 C C . ILE A 1 88 ? 3.503 -2.806 -17.003 1.00 97.38 88 ILE A C 1
ATOM 641 O O . ILE A 1 88 ? 3.080 -3.694 -16.270 1.00 97.38 88 ILE A O 1
ATOM 645 N N . TRP A 1 89 ? 2.880 -2.471 -18.135 1.00 97.56 89 TRP A N 1
ATOM 6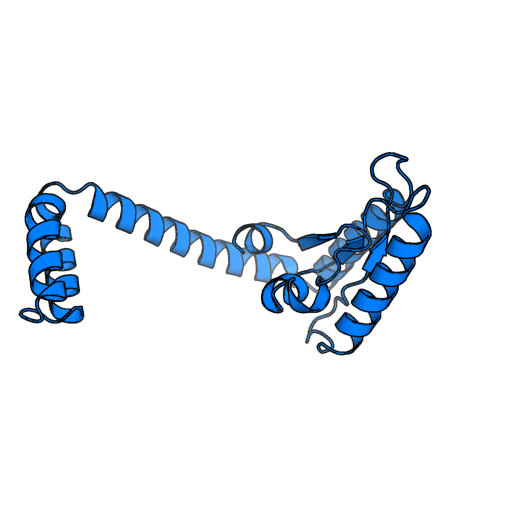46 C CA . TRP A 1 89 ? 1.642 -3.130 -18.553 1.00 97.56 89 TRP A CA 1
ATOM 647 C C . TRP A 1 89 ? 1.833 -4.620 -18.866 1.00 97.56 89 TRP A C 1
ATOM 649 O O . TRP A 1 89 ? 0.958 -5.442 -18.580 1.00 97.56 89 TRP A O 1
ATOM 659 N N . SER A 1 90 ? 2.992 -4.981 -19.416 1.00 97.06 90 SER A N 1
ATOM 660 C CA . SER A 1 90 ? 3.350 -6.379 -19.667 1.00 97.06 90 SER A CA 1
ATOM 661 C C . SER A 1 90 ? 3.442 -7.168 -18.358 1.00 97.06 90 SER A C 1
ATOM 663 O O . SER A 1 90 ? 2.893 -8.264 -18.268 1.00 97.06 90 SER A O 1
ATOM 665 N N . GLU A 1 91 ? 4.037 -6.581 -17.316 1.00 95.75 91 GLU A N 1
ATOM 666 C CA . GLU A 1 91 ? 4.087 -7.189 -15.981 1.00 95.75 91 GLU A CA 1
ATOM 667 C C . GLU A 1 91 ? 2.710 -7.306 -15.322 1.00 95.75 91 GLU A C 1
ATOM 669 O O . GLU A 1 91 ? 2.404 -8.334 -14.724 1.00 95.75 91 GLU A O 1
ATOM 674 N N . VAL A 1 92 ? 1.844 -6.298 -15.473 1.00 94.50 92 VAL A N 1
ATOM 675 C CA . VAL A 1 92 ? 0.449 -6.367 -14.997 1.00 94.50 92 VAL A CA 1
ATOM 676 C C . VAL A 1 92 ? -0.302 -7.518 -15.671 1.00 94.50 92 VAL A C 1
ATOM 678 O O . VAL A 1 92 ? -1.007 -8.286 -15.016 1.00 94.50 92 VAL A O 1
ATOM 681 N N . SER A 1 93 ? -0.119 -7.672 -16.983 1.00 94.88 93 SER A N 1
ATOM 682 C CA . SER A 1 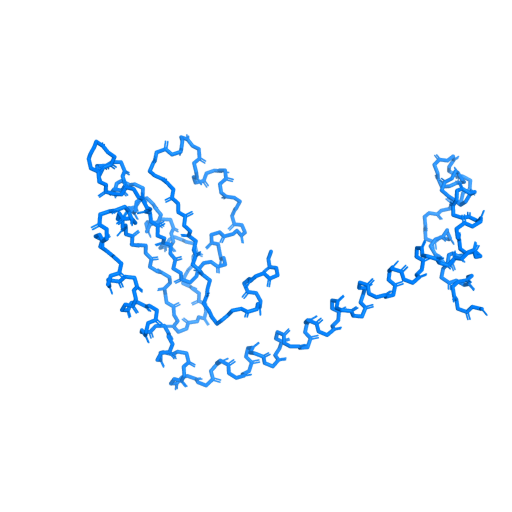93 ? -0.755 -8.742 -17.756 1.00 94.88 93 SER A CA 1
ATOM 683 C C . SER A 1 93 ? -0.255 -10.126 -17.322 1.00 94.88 93 SER A C 1
ATOM 685 O O . SER A 1 93 ? -1.034 -11.073 -17.205 1.00 94.88 93 SER A O 1
ATOM 687 N N . GLU A 1 94 ? 1.044 -10.251 -17.042 1.00 92.50 94 GLU A N 1
ATOM 688 C CA . GLU A 1 94 ? 1.645 -11.488 -16.545 1.00 92.50 94 GLU A CA 1
ATOM 689 C C . GLU A 1 94 ? 1.198 -11.826 -15.114 1.00 92.50 94 GLU A C 1
ATOM 691 O O . GLU A 1 94 ? 0.901 -12.993 -14.833 1.00 92.50 94 GLU A O 1
ATOM 696 N N . PHE A 1 95 ? 1.063 -10.822 -14.241 1.00 90.31 95 PHE A N 1
ATOM 697 C CA . PHE A 1 95 ? 0.479 -10.983 -12.909 1.00 90.31 95 PHE A CA 1
ATOM 698 C C . PHE A 1 95 ? -0.931 -11.560 -13.006 1.00 90.31 95 PHE A C 1
ATOM 700 O O . PHE A 1 95 ? -1.230 -12.589 -12.396 1.00 90.31 95 PHE A O 1
ATOM 707 N N . GLN A 1 96 ? -1.782 -10.939 -13.828 1.00 87.94 96 GLN A N 1
ATOM 708 C CA . GLN A 1 96 ? -3.171 -11.355 -13.992 1.00 87.94 96 GLN A CA 1
ATOM 709 C C . GLN A 1 96 ? -3.272 -12.796 -14.505 1.00 87.94 96 GLN A C 1
ATOM 711 O O . GLN A 1 96 ? -4.026 -13.590 -13.943 1.00 87.94 96 GLN A O 1
ATOM 716 N N . ARG A 1 97 ? -2.480 -13.157 -15.523 1.00 88.88 97 ARG A N 1
ATOM 717 C CA . ARG A 1 97 ? -2.422 -14.528 -16.052 1.00 88.88 97 ARG A CA 1
ATOM 718 C C . ARG A 1 97 ? -2.020 -15.530 -14.968 1.00 88.88 97 ARG A C 1
ATOM 720 O O . ARG A 1 97 ? -2.710 -16.523 -14.765 1.00 88.88 97 ARG A O 1
ATOM 727 N N . THR A 1 98 ? -0.946 -15.242 -14.237 1.00 84.81 98 THR A N 1
ATOM 728 C CA . THR A 1 98 ? -0.434 -16.120 -13.173 1.00 84.81 98 THR A CA 1
ATOM 729 C C . THR A 1 98 ? -1.471 -16.331 -12.070 1.00 84.81 98 THR A C 1
ATOM 731 O O . THR A 1 98 ? -1.661 -17.432 -11.554 1.00 84.81 98 THR A O 1
ATOM 734 N N . ALA A 1 99 ? -2.177 -15.269 -11.699 1.00 80.25 99 ALA A N 1
ATOM 735 C CA . ALA A 1 99 ? -3.169 -15.322 -10.643 1.00 80.25 99 ALA A CA 1
ATOM 736 C C . ALA A 1 99 ? -4.469 -16.041 -11.090 1.00 80.25 99 ALA A C 1
ATOM 738 O O . ALA A 1 99 ? -5.111 -16.702 -10.272 1.00 80.25 99 ALA A O 1
ATOM 739 N N . GLN A 1 100 ? -4.811 -15.999 -12.386 1.00 80.50 100 GLN A N 1
ATOM 740 C CA . GLN A 1 100 ? -5.896 -16.791 -12.987 1.00 80.50 100 GLN A CA 1
ATOM 741 C C . GLN A 1 100 ? -5.559 -18.284 -13.082 1.00 80.50 100 GLN A C 1
ATOM 743 O O . GLN A 1 100 ? -6.355 -19.117 -12.656 1.00 80.50 100 GLN A O 1
ATOM 748 N N . GLU A 1 101 ? -4.377 -18.635 -13.597 1.00 82.25 101 GLU A N 1
ATOM 749 C CA . GLU A 1 101 ? -3.936 -20.033 -13.775 1.00 82.25 101 GLU A CA 1
ATOM 750 C C . GLU A 1 101 ? -3.900 -20.819 -12.459 1.00 82.25 101 GLU A C 1
ATOM 752 O O . GLU A 1 101 ? -4.021 -22.042 -12.438 1.00 82.25 101 GLU A O 1
ATOM 757 N N . THR A 1 102 ? -3.754 -20.109 -11.346 1.00 75.44 102 THR A N 1
ATOM 758 C CA . THR A 1 102 ? -3.598 -20.689 -10.013 1.00 75.44 102 THR A CA 1
ATOM 759 C C . THR A 1 102 ? -4.898 -20.716 -9.212 1.00 75.44 102 THR A C 1
ATOM 761 O O . THR A 1 102 ? -4.906 -21.236 -8.099 1.00 75.44 102 THR A O 1
ATOM 764 N N . GLY A 1 103 ? -5.992 -20.163 -9.755 1.00 67.88 103 GLY A N 1
ATOM 765 C CA . GLY A 1 103 ? -7.304 -20.093 -9.098 1.00 67.88 103 GLY A CA 1
ATOM 766 C C . GLY A 1 103 ? -7.341 -19.225 -7.833 1.00 67.88 103 GLY A C 1
ATOM 767 O O . GLY A 1 103 ? -8.328 -19.234 -7.105 1.00 67.88 103 GLY A O 1
ATOM 768 N N . ASN A 1 104 ? -6.269 -18.480 -7.549 1.00 70.38 104 ASN A N 1
ATOM 769 C CA . ASN A 1 104 ? -6.090 -17.762 -6.288 1.00 70.38 104 ASN A CA 1
ATOM 770 C C . ASN A 1 104 ? -6.871 -16.431 -6.262 1.00 70.38 104 ASN A C 1
ATOM 772 O O . ASN A 1 104 ? -7.247 -15.954 -5.196 1.00 70.38 104 ASN A O 1
ATOM 776 N N . LEU A 1 105 ? -7.163 -15.837 -7.429 1.00 70.50 105 LEU A N 1
ATOM 777 C CA . LEU A 1 105 ? -7.871 -14.551 -7.503 1.00 70.50 105 LEU A CA 1
ATOM 778 C C . LEU A 1 105 ? -9.286 -14.612 -6.940 1.00 70.50 105 LEU A C 1
ATOM 780 O O . LEU A 1 105 ? -9.656 -13.738 -6.166 1.00 70.50 105 LEU A O 1
ATOM 784 N N . ASP A 1 106 ? -10.073 -15.621 -7.306 1.00 74.25 106 ASP A N 1
ATOM 785 C CA . ASP A 1 106 ? -11.479 -15.666 -6.895 1.00 74.25 106 ASP A CA 1
ATOM 786 C C . ASP A 1 106 ? -11.615 -15.898 -5.386 1.00 74.25 106 ASP A C 1
ATOM 788 O O . ASP A 1 106 ? -12.454 -15.268 -4.746 1.00 74.25 106 ASP A O 1
ATOM 792 N N . SER A 1 107 ? -10.735 -16.719 -4.797 1.00 75.19 107 SER A N 1
ATOM 793 C CA . SER A 1 107 ? -10.666 -16.889 -3.340 1.00 75.19 107 SER A CA 1
ATOM 794 C C . SER A 1 107 ? -10.247 -15.593 -2.649 1.00 75.19 107 SER A C 1
ATOM 796 O O . SER A 1 107 ? -10.933 -15.148 -1.737 1.00 75.19 107 SER A O 1
ATOM 798 N N . ARG A 1 108 ? -9.172 -14.939 -3.117 1.00 74.00 108 ARG A N 1
ATOM 799 C CA . ARG A 1 108 ? -8.702 -13.669 -2.536 1.00 74.00 108 ARG A CA 1
ATOM 800 C C . ARG A 1 108 ? -9.756 -12.571 -2.622 1.00 74.00 108 ARG A C 1
ATOM 802 O O . ARG A 1 108 ? -9.946 -11.838 -1.664 1.00 74.00 108 ARG A O 1
ATOM 809 N N . ARG A 1 109 ? -10.470 -12.474 -3.746 1.00 78.06 109 ARG A N 1
ATOM 810 C CA . ARG A 1 109 ? -11.577 -11.524 -3.921 1.00 78.06 109 ARG A CA 1
ATOM 811 C C . ARG A 1 109 ? -12.732 -11.816 -2.972 1.00 78.06 109 ARG A C 1
ATOM 813 O O . ARG A 1 109 ? -13.314 -10.874 -2.446 1.00 78.06 109 ARG A O 1
ATOM 820 N N . ALA A 1 110 ? -13.069 -13.088 -2.761 1.00 82.12 110 ALA A N 1
ATOM 821 C CA . ALA A 1 110 ? -14.109 -13.473 -1.812 1.00 82.12 110 ALA A CA 1
ATOM 822 C C . ALA A 1 110 ? -13.720 -13.112 -0.370 1.00 82.12 110 ALA A C 1
ATOM 824 O O . ALA A 1 110 ? -14.541 -12.543 0.348 1.00 82.12 110 ALA A O 1
ATOM 825 N N . ASP A 1 111 ? -12.468 -13.369 0.017 1.00 81.00 111 ASP A N 1
ATOM 826 C CA . ASP A 1 111 ? -11.937 -13.002 1.334 1.00 81.00 111 ASP A CA 1
ATOM 827 C C . ASP A 1 111 ? -11.937 -11.474 1.518 1.00 81.00 111 ASP A C 1
ATOM 829 O O . ASP A 1 111 ? -12.512 -10.966 2.478 1.00 81.00 111 ASP A O 1
ATOM 833 N N . HIS A 1 112 ? -11.415 -10.722 0.543 1.00 78.25 112 HIS A N 1
ATOM 834 C CA . HIS A 1 112 ? -11.419 -9.256 0.579 1.00 78.25 112 HIS A CA 1
ATOM 835 C C . HIS A 1 112 ? -12.840 -8.672 0.613 1.00 78.25 112 HIS A C 1
ATOM 837 O O . HIS A 1 112 ? -13.084 -7.674 1.285 1.00 78.25 112 HIS A O 1
ATOM 843 N N . ALA A 1 113 ? -13.802 -9.278 -0.091 1.00 80.62 113 ALA A N 1
ATOM 844 C CA . ALA A 1 113 ? -15.197 -8.845 -0.044 1.00 80.62 113 ALA A CA 1
ATOM 845 C C . ALA A 1 113 ? -15.814 -9.050 1.350 1.00 80.62 113 ALA A C 1
ATOM 847 O O . ALA A 1 113 ? -16.616 -8.225 1.792 1.00 80.62 113 ALA A O 1
ATOM 848 N N . ALA A 1 114 ? -15.439 -10.126 2.048 1.00 85.00 114 ALA A N 1
ATOM 849 C CA . ALA A 1 114 ? -15.866 -10.369 3.421 1.00 85.00 114 ALA A CA 1
ATOM 850 C C . ALA A 1 114 ? -15.234 -9.369 4.402 1.00 85.00 114 ALA A C 1
ATOM 852 O O . ALA A 1 114 ? -15.937 -8.856 5.273 1.00 85.00 114 ALA A O 1
ATOM 853 N N . ASP A 1 115 ? -13.948 -9.053 4.239 1.00 83.19 115 ASP A N 1
ATOM 854 C CA . ASP A 1 115 ? -13.269 -8.033 5.045 1.00 83.19 115 ASP A CA 1
ATOM 855 C C . ASP A 1 115 ? -13.889 -6.647 4.815 1.00 83.19 115 ASP A C 1
ATOM 857 O O . ASP A 1 115 ? -14.250 -5.957 5.769 1.00 83.19 115 ASP A O 1
ATOM 861 N N . TRP A 1 116 ? -14.147 -6.284 3.554 1.00 81.62 1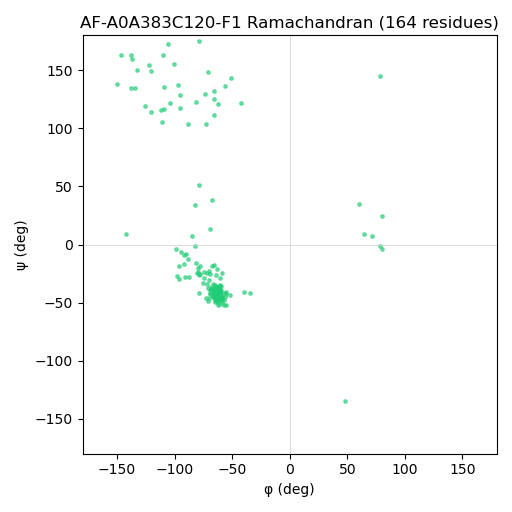16 TRP A N 1
ATOM 862 C CA . TRP A 1 116 ? -14.786 -5.014 3.208 1.00 81.62 116 TRP A CA 1
ATOM 863 C C . TRP A 1 116 ? -16.202 -4.885 3.783 1.00 81.62 116 TRP A C 1
ATOM 865 O O . TRP A 1 116 ? -16.584 -3.823 4.273 1.00 81.62 116 TRP A O 1
ATOM 875 N N . MET A 1 117 ? -16.977 -5.975 3.795 1.00 88.62 117 MET A N 1
ATOM 876 C CA . MET A 1 117 ? -18.278 -6.005 4.469 1.00 88.62 117 MET A CA 1
ATOM 877 C C . MET A 1 117 ? -18.144 -5.646 5.959 1.00 88.62 117 MET A C 1
ATOM 879 O O . MET A 1 117 ? -18.978 -4.909 6.487 1.00 88.62 117 MET A O 1
ATOM 883 N N . TRP A 1 118 ? -17.117 -6.148 6.652 1.00 89.62 118 TRP A N 1
ATOM 884 C CA . TRP A 1 118 ? -16.892 -5.832 8.066 1.00 89.62 118 TRP A CA 1
ATOM 885 C C . TRP A 1 118 ? -16.405 -4.403 8.298 1.00 89.62 118 TRP A C 1
ATOM 887 O O . TRP A 1 118 ? -16.795 -3.795 9.302 1.00 89.62 118 TRP A O 1
ATOM 897 N N . ASP A 1 119 ? -15.613 -3.851 7.383 1.00 85.00 119 ASP A N 1
ATOM 898 C CA . ASP A 1 119 ? -15.223 -2.441 7.412 1.00 85.00 119 ASP A CA 1
ATOM 899 C C . ASP A 1 119 ? -16.446 -1.530 7.272 1.00 85.00 119 ASP A C 1
ATOM 901 O O . ASP A 1 119 ? -16.643 -0.650 8.111 1.00 85.00 119 ASP A O 1
ATOM 905 N N . GLU A 1 120 ? -17.323 -1.800 6.301 1.00 87.12 120 GLU A N 1
ATOM 906 C CA . GLU A 1 120 ? -18.570 -1.051 6.091 1.00 87.12 120 GLU A CA 1
ATOM 907 C C . GLU A 1 120 ? -19.484 -1.124 7.324 1.00 87.12 120 GLU A C 1
ATOM 909 O O . GLU A 1 120 ? -20.013 -0.110 7.788 1.00 87.12 120 GLU A O 1
ATOM 914 N N . VAL A 1 121 ? -19.642 -2.320 7.908 1.00 89.25 121 VAL A N 1
ATOM 915 C CA . VAL A 1 121 ? -20.398 -2.505 9.157 1.00 89.25 121 VAL A CA 1
ATOM 916 C C . VAL A 1 121 ? -19.786 -1.673 10.281 1.00 89.25 121 VAL A C 1
ATOM 918 O O . VAL A 1 121 ? -20.509 -1.000 11.016 1.00 89.25 121 VAL A O 1
ATOM 921 N N . THR A 1 122 ? -18.462 -1.696 10.424 1.00 90.12 122 THR A N 1
ATOM 922 C CA . THR A 1 122 ? -17.760 -0.963 11.480 1.00 90.12 122 THR A CA 1
ATOM 923 C C . THR A 1 122 ? -17.902 0.542 11.295 1.00 90.12 122 THR A C 1
ATOM 925 O O . THR A 1 122 ? -18.220 1.244 12.256 1.00 90.12 122 THR A O 1
ATOM 928 N N . GLU A 1 123 ? -17.701 1.048 10.080 1.00 89.44 123 GLU A N 1
ATOM 929 C CA . GLU A 1 123 ? -17.831 2.466 9.759 1.00 89.44 123 GLU A CA 1
ATOM 930 C C . GLU A 1 123 ? -19.259 2.954 10.005 1.00 89.44 123 GLU A C 1
ATOM 932 O O . GLU A 1 123 ? -19.449 3.947 10.712 1.00 89.44 123 GLU A O 1
ATOM 937 N N . THR A 1 124 ? -20.254 2.204 9.528 1.00 90.25 124 THR A N 1
ATOM 938 C CA . THR A 1 124 ? -21.674 2.522 9.717 1.00 90.25 124 THR A CA 1
ATOM 939 C C . THR A 1 124 ? -22.043 2.547 11.195 1.00 90.25 124 THR A C 1
ATOM 941 O O . THR A 1 124 ? -22.559 3.547 11.689 1.00 90.25 124 THR A O 1
ATOM 944 N N . VAL A 1 125 ? -21.706 1.494 11.950 1.00 90.44 125 VAL A N 1
ATOM 945 C CA . VAL A 1 125 ? -22.000 1.430 13.391 1.00 90.44 125 VAL A CA 1
ATOM 946 C C . VAL A 1 125 ? -21.310 2.568 14.142 1.00 90.44 125 VAL A C 1
ATOM 948 O O . VAL A 1 125 ? -21.902 3.170 15.038 1.00 90.44 125 VAL A O 1
ATOM 951 N N . MET A 1 126 ? -20.069 2.900 13.786 1.00 88.69 126 MET A N 1
ATOM 952 C CA . MET A 1 126 ? -19.343 4.004 14.411 1.00 88.69 126 MET A CA 1
ATOM 953 C C . MET A 1 126 ? -19.940 5.370 14.059 1.00 88.69 126 MET A C 1
ATOM 955 O O . MET A 1 126 ? -19.983 6.249 14.926 1.00 88.69 126 MET A O 1
ATOM 959 N N . ALA A 1 127 ? -20.401 5.566 12.824 1.00 89.38 127 ALA A N 1
ATOM 960 C CA . ALA A 1 127 ? -21.079 6.782 12.390 1.00 89.38 127 ALA A CA 1
ATOM 961 C C . ALA A 1 127 ? -22.432 6.953 13.100 1.00 89.38 127 ALA A C 1
ATOM 963 O O . ALA A 1 127 ? -22.716 8.026 13.643 1.00 89.38 127 ALA A O 1
ATOM 964 N N . ASP A 1 128 ? -23.221 5.885 13.192 1.00 90.00 128 ASP A N 1
ATOM 965 C CA . ASP A 1 128 ? -24.499 5.862 13.906 1.00 90.00 128 ASP A CA 1
ATOM 966 C C . ASP A 1 128 ? -24.304 6.149 15.396 1.00 90.00 128 ASP A C 1
ATOM 968 O O . ASP A 1 128 ? -24.987 6.986 15.987 1.00 90.00 128 ASP A O 1
ATOM 972 N N . LEU A 1 129 ? -23.308 5.518 16.015 1.00 88.75 129 LEU A N 1
ATOM 973 C CA . LEU A 1 129 ? -22.998 5.721 17.425 1.00 88.75 129 LEU A CA 1
ATOM 974 C C . LEU A 1 129 ? -22.552 7.159 17.714 1.00 88.75 129 LEU A C 1
ATOM 976 O O . LEU A 1 129 ? -22.951 7.733 18.728 1.00 88.75 129 LEU A O 1
ATOM 980 N N 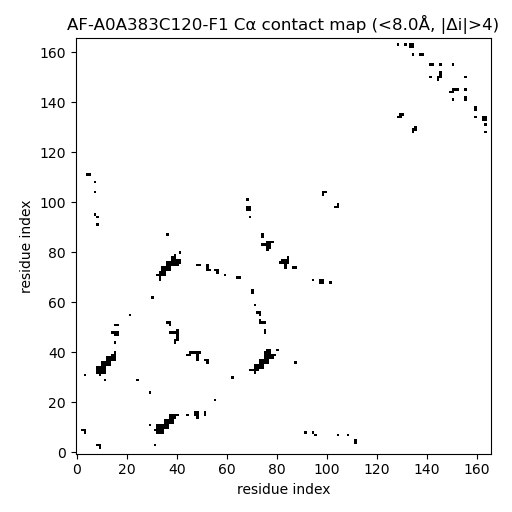. ARG A 1 130 ? -21.761 7.762 16.818 1.00 83.44 130 ARG A N 1
ATOM 981 C CA . ARG A 1 130 ? -21.315 9.162 16.928 1.00 83.44 130 ARG A CA 1
ATOM 982 C C . ARG A 1 130 ? -22.405 10.178 16.605 1.00 83.44 130 ARG A C 1
ATOM 984 O O . ARG A 1 130 ? -22.295 11.318 17.045 1.00 83.44 130 ARG A O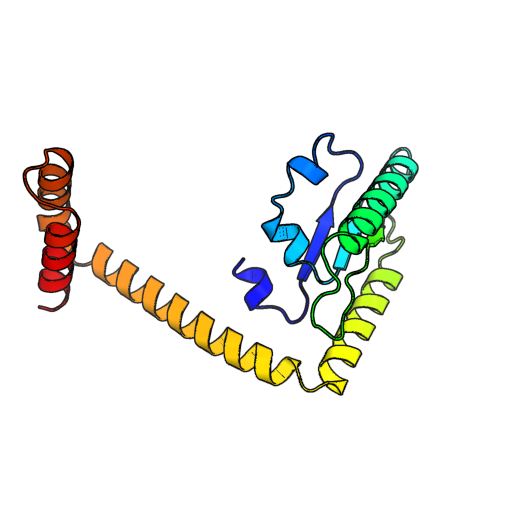 1
ATOM 991 N N . SER A 1 131 ? -23.423 9.817 15.833 1.00 88.00 131 SER A N 1
ATOM 992 C CA . SER A 1 131 ? -24.542 10.710 15.501 1.00 88.00 131 SER A CA 1
ATOM 993 C C . SER A 1 131 ? -25.718 10.581 16.477 1.00 88.00 131 SER A C 1
ATOM 995 O O . SER A 1 131 ? -26.538 11.495 16.577 1.00 88.00 131 SER A O 1
ATOM 997 N N . ASN A 1 132 ? -25.772 9.504 17.266 1.00 89.94 132 ASN A N 1
ATOM 998 C CA . ASN A 1 132 ? -26.821 9.260 18.250 1.00 89.94 132 ASN A CA 1
ATOM 999 C C . ASN A 1 132 ? -26.852 10.347 19.348 1.00 89.94 132 ASN A C 1
ATOM 1001 O O . ASN A 1 132 ? -25.890 10.550 20.094 1.00 89.94 132 ASN A O 1
ATOM 1005 N N . ALA A 1 133 ? -27.992 11.034 19.474 1.00 88.00 133 ALA A N 1
ATOM 1006 C CA . ALA A 1 133 ? -28.178 12.138 20.417 1.00 88.00 133 ALA A CA 1
ATOM 1007 C C . ALA A 1 133 ? -28.024 11.714 21.891 1.00 88.00 133 ALA A C 1
ATOM 1009 O O . ALA A 1 133 ? -27.426 12.447 22.680 1.00 88.00 133 ALA A O 1
ATOM 1010 N N . THR A 1 134 ? -28.513 10.525 22.254 1.00 86.19 134 THR A N 1
ATOM 1011 C CA . THR A 1 134 ? -28.414 9.964 23.611 1.00 86.19 134 THR A CA 1
ATOM 1012 C C . THR A 1 134 ? -26.965 9.657 23.975 1.00 86.19 134 THR A C 1
ATOM 1014 O O . THR A 1 134 ? -26.512 9.988 25.070 1.00 86.19 134 THR A O 1
ATOM 1017 N N . VAL A 1 135 ? -26.213 9.065 23.042 1.00 87.38 135 VAL A N 1
ATOM 1018 C CA . VAL A 1 135 ? -24.784 8.780 23.226 1.00 87.38 135 VAL A CA 1
ATOM 1019 C C . VAL A 1 135 ? -23.993 10.083 23.341 1.00 87.38 135 VAL A C 1
ATOM 1021 O O . VAL A 1 135 ? -23.221 10.240 24.284 1.00 87.38 135 VAL A O 1
ATOM 1024 N N . ASN A 1 136 ? -24.225 11.047 22.446 1.00 87.19 136 ASN A N 1
ATOM 1025 C CA . ASN A 1 136 ? -23.528 12.336 22.448 1.00 87.19 136 ASN A CA 1
ATOM 1026 C C . ASN A 1 136 ? -23.754 13.158 23.722 1.00 87.19 136 ASN A C 1
ATOM 1028 O O . ASN A 1 136 ? -22.829 13.833 24.181 1.00 87.19 136 ASN A O 1
ATOM 1032 N N . ALA A 1 137 ? -24.953 13.091 24.309 1.00 86.12 137 ALA A N 1
ATOM 1033 C CA . ALA A 1 137 ? -25.262 13.774 25.563 1.00 86.12 137 ALA A CA 1
ATOM 1034 C C . ALA A 1 137 ? -24.386 13.278 26.732 1.00 86.12 137 ALA A C 1
ATOM 1036 O O . ALA A 1 137 ? -23.954 14.077 27.562 1.00 86.12 137 ALA A O 1
ATOM 1037 N N . GLU A 1 138 ? -24.067 11.981 26.766 1.00 86.62 138 GLU A N 1
ATOM 1038 C CA . GLU A 1 138 ? -23.259 11.361 27.826 1.00 86.62 138 GLU A CA 1
ATOM 1039 C C . GLU A 1 138 ? -21.767 11.235 27.478 1.00 86.62 138 GLU A C 1
ATOM 1041 O O . GLU A 1 138 ? -20.935 11.080 28.375 1.00 86.62 138 GLU A O 1
ATOM 1046 N N . LEU A 1 139 ? -21.390 11.326 26.197 1.00 87.81 139 LEU A N 1
ATOM 1047 C CA . LEU A 1 139 ? -20.026 11.062 25.728 1.00 87.81 139 LEU A CA 1
ATOM 1048 C C . LEU A 1 139 ? -18.990 11.950 26.430 1.00 87.81 139 LEU A C 1
ATOM 1050 O O . LEU A 1 139 ? -18.003 11.449 26.969 1.00 87.81 139 LEU A O 1
ATOM 1054 N N . LYS A 1 140 ? -19.256 13.262 26.510 1.00 87.38 140 LYS A N 1
ATOM 1055 C CA . LYS A 1 140 ? -18.368 14.220 27.195 1.00 87.38 140 LYS A CA 1
ATOM 1056 C C . LYS A 1 140 ? -18.191 13.885 28.678 1.00 87.38 140 LYS A C 1
ATOM 1058 O O . LYS A 1 140 ? -17.085 13.984 29.197 1.00 87.38 140 LYS A O 1
ATOM 1063 N N . ASN A 1 141 ? -19.261 13.473 29.356 1.00 91.25 141 ASN A N 1
ATOM 1064 C CA . ASN A 1 141 ? -19.233 13.098 30.771 1.00 91.25 141 ASN A CA 1
ATOM 1065 C C . ASN A 1 141 ? -18.397 11.828 30.996 1.00 91.25 141 ASN A C 1
ATOM 1067 O O . ASN A 1 141 ? -17.576 11.766 31.912 1.00 91.25 141 ASN A O 1
ATOM 1071 N N . LEU A 1 142 ? -18.578 10.819 30.141 1.00 91.88 142 LEU A N 1
ATOM 1072 C CA . LEU A 1 142 ? -17.829 9.566 30.211 1.00 91.88 142 LEU A CA 1
ATOM 1073 C C . LEU A 1 142 ? -16.340 9.768 29.907 1.00 91.88 142 LEU A C 1
ATOM 1075 O O . LEU A 1 142 ? -15.512 9.222 30.633 1.00 91.88 142 LEU A O 1
ATOM 1079 N N . GLU A 1 143 ? -15.987 10.580 28.907 1.00 93.31 143 GLU A N 1
ATOM 1080 C CA . GLU A 1 143 ? -14.587 10.916 28.619 1.00 93.31 143 GLU A CA 1
ATOM 1081 C C . GLU A 1 143 ? -13.901 11.610 29.798 1.00 93.31 143 GLU A C 1
ATOM 1083 O O . GLU A 1 143 ? -12.781 11.241 30.150 1.00 93.31 143 GLU A O 1
ATOM 1088 N N . THR A 1 144 ? -14.566 12.582 30.431 1.00 94.81 144 THR A N 1
ATOM 1089 C CA . THR A 1 144 ? -14.035 13.263 31.621 1.00 94.81 144 THR A CA 1
ATOM 1090 C C . THR A 1 144 ? -13.785 12.269 32.750 1.00 94.81 144 THR A C 1
ATOM 1092 O O . THR A 1 144 ? -12.680 12.209 33.278 1.00 94.81 144 THR A O 1
ATOM 1095 N N . LYS A 1 145 ? -14.748 11.388 33.048 1.00 95.25 145 LYS A N 1
ATOM 1096 C CA . LYS A 1 145 ? -14.581 10.362 34.090 1.00 95.25 145 LYS A CA 1
ATOM 1097 C C . LYS A 1 145 ? -13.419 9.403 33.816 1.00 95.25 145 LYS A C 1
ATOM 1099 O O . LYS A 1 145 ? -12.757 8.976 34.761 1.00 95.25 145 LYS A O 1
ATOM 1104 N N . VAL A 1 146 ? -13.163 9.074 32.546 1.00 96.31 146 VAL A N 1
ATOM 1105 C CA . VAL A 1 146 ? -12.008 8.255 32.145 1.00 96.31 146 VAL A CA 1
ATOM 1106 C C . VAL A 1 146 ? -10.696 9.019 32.317 1.00 96.31 146 VAL A C 1
ATOM 1108 O O . VAL A 1 146 ? -9.757 8.469 32.889 1.00 96.31 146 VAL A O 1
ATOM 1111 N N . ARG A 1 147 ? -10.624 10.280 31.867 1.00 95.62 147 ARG A N 1
ATOM 1112 C CA . ARG A 1 147 ? -9.425 11.130 32.018 1.00 95.62 147 ARG A CA 1
ATOM 1113 C C . ARG A 1 147 ? -9.069 11.362 33.487 1.00 95.62 147 ARG A C 1
ATOM 1115 O O . ARG A 1 147 ? -7.894 11.315 33.835 1.00 95.62 147 ARG A O 1
ATOM 1122 N N . ASP A 1 148 ? -10.079 11.519 34.334 1.00 96.25 148 ASP A N 1
ATOM 1123 C CA . ASP A 1 148 ? -9.921 11.748 35.773 1.00 96.25 148 ASP A CA 1
ATOM 1124 C C . ASP A 1 148 ? -9.691 10.445 36.565 1.00 96.25 148 ASP A C 1
ATOM 1126 O O . ASP A 1 148 ? -9.560 10.468 37.788 1.00 96.25 148 ASP A O 1
ATOM 1130 N N . GLY A 1 149 ? -9.679 9.285 35.896 1.00 94.38 149 GLY A N 1
ATOM 1131 C CA . GLY A 1 149 ? -9.455 7.975 36.518 1.00 94.38 149 GLY A CA 1
ATOM 1132 C C . GLY A 1 149 ? -10.610 7.464 37.390 1.00 94.38 149 GLY A C 1
ATOM 1133 O O . GLY A 1 149 ? -10.476 6.435 38.049 1.00 94.38 149 GLY A O 1
ATOM 1134 N N . THR A 1 150 ? -11.757 8.146 37.390 1.00 95.88 150 THR A N 1
ATOM 1135 C CA . THR A 1 150 ? -12.944 7.779 38.188 1.00 95.88 150 THR A CA 1
ATOM 1136 C C . THR A 1 150 ? -13.789 6.679 37.542 1.00 95.88 150 THR A C 1
ATOM 1138 O O . THR A 1 150 ? -14.617 6.058 38.209 1.00 95.88 150 TH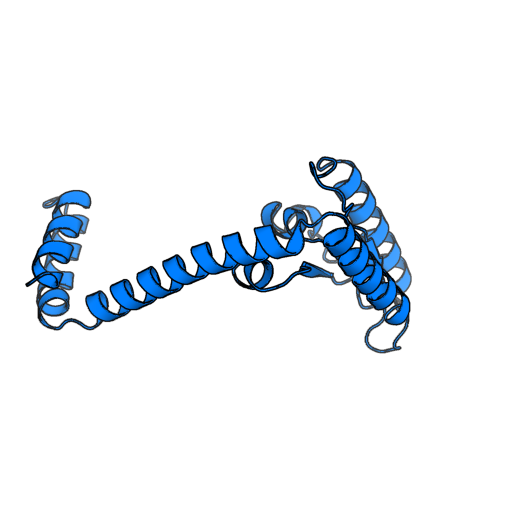R A O 1
ATOM 1141 N N . LEU A 1 151 ? -13.576 6.407 36.251 1.00 95.62 151 LEU A N 1
ATOM 1142 C CA . LEU A 1 151 ? -14.199 5.311 35.514 1.00 95.62 151 LEU A CA 1
ATOM 1143 C C . LEU A 1 151 ? -13.169 4.638 34.605 1.00 95.62 151 LEU A C 1
ATOM 1145 O O . LEU A 1 151 ? -12.430 5.309 33.890 1.00 95.62 151 LEU A O 1
ATOM 1149 N N . SER A 1 152 ? -13.137 3.305 34.583 1.00 96.06 152 SER A N 1
ATOM 1150 C CA . SER A 1 152 ? -12.218 2.601 33.679 1.00 96.06 152 SER A CA 1
ATOM 1151 C C . SER A 1 152 ? -12.653 2.732 32.207 1.00 96.06 152 SER A C 1
ATOM 1153 O O . SER A 1 152 ? -13.860 2.728 31.929 1.00 96.06 152 SER A O 1
ATOM 1155 N N . PRO A 1 153 ? -11.709 2.747 31.242 1.00 94.12 153 PRO A N 1
ATOM 1156 C CA . PRO A 1 153 ? -12.031 2.781 29.812 1.00 94.12 153 PRO A CA 1
ATOM 1157 C C . PRO A 1 153 ? -13.021 1.685 29.385 1.00 94.12 153 PRO A C 1
ATOM 1159 O O . PRO A 1 153 ? -14.002 1.956 28.695 1.00 94.12 153 PRO A O 1
ATOM 1162 N N . SER A 1 154 ? -12.838 0.453 29.872 1.00 94.38 154 SER A N 1
ATOM 1163 C CA . SER A 1 154 ? -13.703 -0.686 29.533 1.00 94.38 154 SER A CA 1
ATOM 1164 C C . SER A 1 154 ? -15.115 -0.582 30.122 1.00 94.38 154 SER A C 1
ATOM 1166 O O . SER A 1 154 ? -16.052 -1.193 29.604 1.00 94.38 154 SER A O 1
ATOM 1168 N N . GLN A 1 155 ? -15.299 0.142 31.231 1.00 93.88 155 GLN A N 1
ATOM 1169 C CA . GLN A 1 155 ? -16.632 0.438 31.770 1.00 93.88 155 GLN A CA 1
ATOM 1170 C C . GLN A 1 155 ? -17.300 1.575 30.994 1.00 93.88 155 GLN A C 1
ATOM 1172 O O . GLN A 1 155 ? -18.479 1.466 30.668 1.00 93.88 155 GLN A O 1
ATOM 1177 N N . ALA A 1 156 ? -16.554 2.628 30.649 1.00 91.88 156 ALA A N 1
ATOM 1178 C CA . ALA A 1 156 ? -17.058 3.720 29.821 1.00 91.88 156 ALA A CA 1
ATOM 1179 C C . ALA A 1 156 ? -17.528 3.220 28.445 1.00 91.88 156 ALA A C 1
ATOM 1181 O O . ALA A 1 156 ? -18.649 3.520 28.043 1.00 91.88 156 ALA A O 1
ATOM 1182 N N . ALA A 1 157 ? -16.740 2.368 27.779 1.00 91.81 157 ALA A N 1
ATOM 1183 C CA . ALA A 1 157 ? -17.109 1.755 26.502 1.00 91.81 157 ALA A CA 1
ATOM 1184 C C . ALA A 1 157 ? -18.401 0.920 26.597 1.00 91.81 157 ALA A C 1
ATOM 1186 O O . ALA A 1 157 ? -19.307 1.080 25.784 1.00 91.81 157 ALA A O 1
ATOM 1187 N N . ARG A 1 158 ? -18.544 0.081 27.636 1.00 91.56 158 ARG A N 1
ATOM 1188 C CA . ARG A 1 158 ? -19.786 -0.678 27.879 1.00 91.56 158 ARG A CA 1
ATOM 1189 C C . ARG A 1 158 ? -20.988 0.231 28.123 1.00 91.56 158 ARG A C 1
ATOM 1191 O O . ARG A 1 158 ? -22.082 -0.072 27.651 1.00 91.56 158 ARG A O 1
ATOM 1198 N N . ASN A 1 159 ? -20.793 1.339 28.838 1.00 89.75 159 ASN A N 1
ATOM 1199 C CA . ASN A 1 159 ? -21.849 2.323 29.040 1.00 89.75 159 ASN A CA 1
ATOM 1200 C C . ASN A 1 159 ? -22.278 2.936 27.707 1.00 89.75 159 ASN A C 1
ATOM 1202 O O . ASN A 1 159 ? -23.474 2.968 27.446 1.00 89.75 159 ASN A O 1
ATOM 1206 N N . ILE A 1 160 ? -21.337 3.359 26.859 1.00 89.06 160 ILE A N 1
ATOM 1207 C CA . ILE A 1 160 ? -21.625 3.899 25.522 1.00 89.06 160 ILE A CA 1
ATOM 1208 C C . ILE A 1 160 ? -22.445 2.894 24.698 1.00 89.06 160 ILE A C 1
ATOM 1210 O O . ILE A 1 160 ? -23.537 3.225 24.243 1.00 89.06 160 ILE A O 1
ATOM 1214 N N . LEU A 1 161 ? -21.984 1.642 24.597 1.00 89.00 161 LEU A N 1
ATOM 1215 C CA . LEU A 1 161 ? -22.670 0.591 23.832 1.00 89.00 161 LEU A CA 1
ATOM 1216 C C . LEU A 1 161 ? -24.093 0.312 24.342 1.00 89.00 161 LEU A C 1
ATOM 1218 O O . LEU A 1 161 ? -24.996 0.061 23.551 1.00 89.00 161 LEU A O 1
ATOM 1222 N N . ARG A 1 162 ? -24.320 0.388 25.658 1.00 88.19 162 ARG A N 1
ATOM 1223 C CA . ARG A 1 162 ? -25.652 0.201 26.257 1.00 88.19 162 ARG A CA 1
ATOM 1224 C C . ARG A 1 162 ? -26.618 1.352 25.958 1.00 88.19 162 ARG A C 1
ATOM 1226 O O . ARG A 1 162 ? -27.822 1.126 25.931 1.00 88.19 162 ARG A O 1
ATOM 1233 N N . HIS A 1 163 ? -26.117 2.578 25.800 1.00 82.94 163 HIS A N 1
ATOM 1234 C CA . HIS A 1 163 ? -26.952 3.717 25.399 1.00 82.94 163 HIS A CA 1
ATOM 1235 C C . HIS A 1 163 ? -27.243 3.708 23.898 1.00 82.94 163 HIS A C 1
ATOM 1237 O O . HIS A 1 163 ? -28.259 4.252 23.492 1.00 82.94 163 HIS A O 1
ATOM 1243 N N . PHE A 1 164 ? -26.376 3.086 23.096 1.00 84.12 164 PHE A N 1
ATOM 1244 C CA . PHE A 1 164 ? -26.587 2.913 21.662 1.00 84.12 164 PHE A CA 1
ATOM 1245 C C . PHE A 1 164 ? -27.617 1.817 21.329 1.00 84.12 164 PHE A C 1
ATOM 1247 O O . PHE A 1 164 ? -28.351 1.949 20.361 1.00 84.12 164 PHE A O 1
ATOM 1254 N N . SER A 1 165 ? -27.701 0.748 22.132 1.00 75.44 165 SER A N 1
ATOM 1255 C CA . SER A 1 165 ? -28.620 -0.385 21.913 1.00 75.44 165 SER A CA 1
ATOM 1256 C C . SER A 1 165 ? -30.041 -0.205 22.471 1.00 75.44 165 SER A C 1
ATOM 1258 O O . SER A 1 165 ? -30.817 -1.163 22.482 1.00 75.44 165 SER A O 1
ATOM 1260 N N . ARG A 1 166 ? -30.376 0.992 22.962 1.00 58.78 166 ARG A N 1
ATOM 1261 C CA . ARG A 1 166 ? -31.697 1.373 23.481 1.00 58.78 166 ARG A CA 1
ATOM 1262 C C . ARG A 1 166 ? -32.348 2.399 22.573 1.00 58.78 166 ARG A C 1
ATOM 1264 O O . ARG A 1 166 ? -33.579 2.281 22.408 1.00 58.78 166 ARG A O 1
#

Secondary structure (DSSP, 8-state):
-HHHHSSSS-EEEE-TT-TTHHHHS-HHHHTT-SEEEE---SGGGHHHHHHHHHHHHHHHHHS---SSS---EEEE--TTT-TTHHHHHHHHHHHHHHHHHTTHHHHHHHHHHHHHHHHHHHHHHHHHHHH-HHHHHHHHHHHHHHHTTSS-HHHHHHHHHHHH--

Solvent-accessible surface area (backbone atoms only — not comparable to full-atom values): 9342 Å² total; per-residue (Å²): 109,70,68,55,63,74,38,98,69,31,74,42,81,40,70,48,70,59,94,47,52,84,82,66,48,52,70,76,59,65,75,62,33,55,29,36,34,21,30,55,41,43,82,90,35,28,66,41,12,54,50,48,29,50,54,52,41,55,48,51,70,68,71,54,79,59,100,55,96,65,76,60,50,54,43,54,21,16,80,88,81,54,44,46,52,69,58,53,51,50,51,53,52,51,50,54,51,56,35,57,80,65,59,50,50,66,55,51,51,51,52,36,50,54,52,49,52,52,48,53,51,50,52,50,54,51,51,51,48,69,64,32,65,71,31,54,71,46,46,65,58,45,53,49,32,38,76,71,66,78,36,56,66,74,55,44,52,52,52,49,54,56,52,65,78,106